Protein AF-A0A2V6IQE5-F1 (afdb_monomer_lite)

Structure (mmCIF, N/CA/C/O backbone):
data_AF-A0A2V6IQE5-F1
#
_entry.id 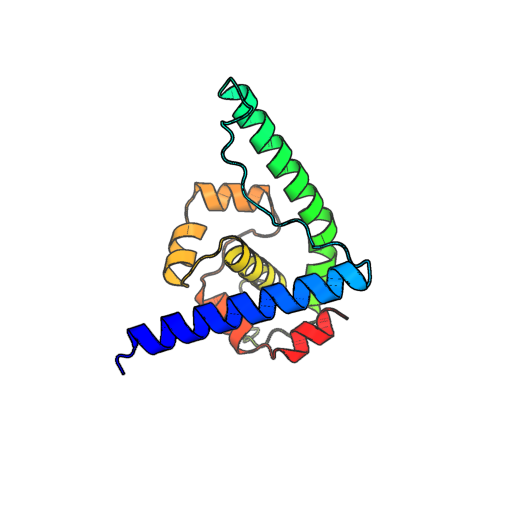  AF-A0A2V6IQE5-F1
#
loop_
_atom_site.group_PDB
_atom_site.id
_atom_site.type_symbol
_atom_site.label_atom_id
_atom_site.label_alt_id
_atom_site.label_comp_id
_atom_site.label_asym_id
_atom_site.label_entity_id
_atom_site.label_seq_id
_atom_site.pdbx_PDB_ins_code
_atom_site.Cartn_x
_atom_site.Cartn_y
_atom_site.Cartn_z
_atom_site.occupancy
_atom_site.B_iso_or_equiv
_atom_site.auth_seq_id
_atom_site.auth_comp_id
_atom_site.auth_asym_id
_atom_site.auth_atom_id
_atom_site.pdbx_PDB_model_num
ATOM 1 N N . MET A 1 1 ? 0.434 -47.629 -3.839 1.00 57.62 1 MET A N 1
ATOM 2 C CA . MET A 1 1 ? 0.810 -46.542 -4.778 1.00 57.62 1 MET A CA 1
ATOM 3 C C . MET A 1 1 ? 1.504 -45.407 -4.029 1.00 57.62 1 MET A C 1
ATOM 5 O O . MET A 1 1 ? 0.995 -44.959 -3.006 1.00 57.62 1 MET A O 1
ATOM 9 N N . SER A 1 2 ? 2.665 -44.958 -4.518 1.00 62.38 2 SER A N 1
ATOM 10 C CA . SER A 1 2 ? 3.463 -43.871 -3.921 1.00 62.38 2 SER A CA 1
ATOM 11 C C . SER A 1 2 ? 2.722 -42.522 -3.946 1.00 62.38 2 SER A C 1
ATOM 13 O O . SER A 1 2 ? 1.951 -42.238 -4.863 1.00 62.38 2 SER A O 1
ATOM 15 N N . CYS A 1 3 ? 2.970 -41.654 -2.957 1.00 63.53 3 CYS A N 1
ATOM 16 C CA . CYS A 1 3 ? 2.411 -40.297 -2.890 1.00 63.53 3 CYS A CA 1
ATOM 17 C C . CYS A 1 3 ? 2.745 -39.422 -4.115 1.00 63.53 3 CYS A C 1
ATOM 19 O O . CYS A 1 3 ? 1.998 -38.486 -4.396 1.00 63.53 3 CYS A O 1
ATOM 21 N N . ARG A 1 4 ? 3.815 -39.729 -4.867 1.00 64.06 4 ARG A N 1
ATOM 22 C CA . ARG A 1 4 ? 4.116 -39.067 -6.152 1.00 64.06 4 ARG A CA 1
ATOM 23 C C . ARG A 1 4 ? 3.135 -39.461 -7.262 1.00 64.06 4 ARG A C 1
ATOM 25 O O . ARG A 1 4 ? 2.592 -38.568 -7.903 1.00 64.06 4 ARG A O 1
ATOM 32 N N . GLY A 1 5 ? 2.818 -40.751 -7.405 1.00 75.19 5 GLY A N 1
ATOM 33 C CA . GLY A 1 5 ? 1.896 -41.240 -8.444 1.00 75.19 5 GLY A CA 1
ATOM 34 C C . GLY A 1 5 ? 0.494 -40.633 -8.324 1.00 75.19 5 GLY A C 1
ATOM 35 O O . GLY A 1 5 ? -0.039 -40.097 -9.288 1.00 75.19 5 GLY A O 1
ATOM 36 N N . ARG A 1 6 ? -0.039 -40.550 -7.096 1.00 77.38 6 ARG A N 1
ATOM 37 C CA . ARG A 1 6 ? -1.346 -39.914 -6.829 1.00 77.38 6 ARG A CA 1
ATOM 38 C C . ARG A 1 6 ? -1.390 -38.417 -7.174 1.00 77.38 6 ARG A C 1
ATOM 40 O O . ARG A 1 6 ? -2.454 -37.886 -7.487 1.00 77.38 6 ARG A O 1
ATOM 47 N N . ARG A 1 7 ? -0.258 -37.704 -7.092 1.00 73.44 7 ARG A N 1
ATOM 48 C CA . ARG A 1 7 ? -0.169 -36.282 -7.483 1.00 73.44 7 ARG A CA 1
ATOM 49 C C . ARG A 1 7 ? -0.149 -36.121 -9.001 1.00 73.44 7 ARG A C 1
ATOM 51 O O . ARG A 1 7 ? -0.762 -35.187 -9.517 1.00 73.44 7 ARG A O 1
ATOM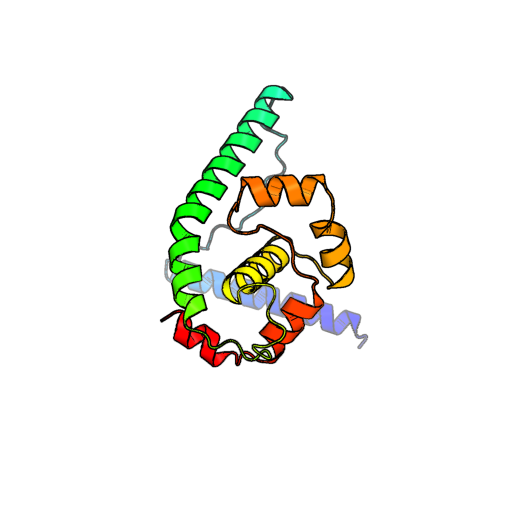 58 N N . GLU A 1 8 ? 0.538 -37.015 -9.704 1.00 82.94 8 GLU A N 1
ATOM 59 C CA . GLU A 1 8 ? 0.602 -37.018 -11.167 1.00 82.94 8 GLU A CA 1
ATOM 60 C C . GLU A 1 8 ? -0.753 -37.358 -11.791 1.00 82.94 8 GLU A C 1
ATOM 62 O O . GLU A 1 8 ? -1.196 -36.646 -12.691 1.00 82.94 8 GLU A O 1
ATOM 67 N N . GLU A 1 9 ? -1.463 -38.346 -11.246 1.00 84.62 9 GLU A N 1
ATOM 68 C CA . GLU A 1 9 ? -2.824 -38.708 -11.660 1.00 84.62 9 GLU A CA 1
ATOM 69 C C . GLU A 1 9 ? -3.797 -37.539 -11.486 1.00 84.62 9 GLU A C 1
ATOM 71 O O . GLU A 1 9 ? -4.409 -37.098 -12.459 1.00 84.62 9 GLU A O 1
ATOM 76 N N . ARG A 1 10 ? -3.842 -36.922 -10.295 1.00 85.94 10 ARG A N 1
ATOM 77 C CA . ARG A 1 10 ? -4.671 -35.726 -10.048 1.00 85.94 10 ARG A CA 1
ATOM 78 C C . ARG A 1 10 ? -4.334 -34.567 -10.989 1.00 85.94 10 ARG A C 1
ATOM 80 O O . ARG A 1 10 ? -5.212 -33.789 -11.363 1.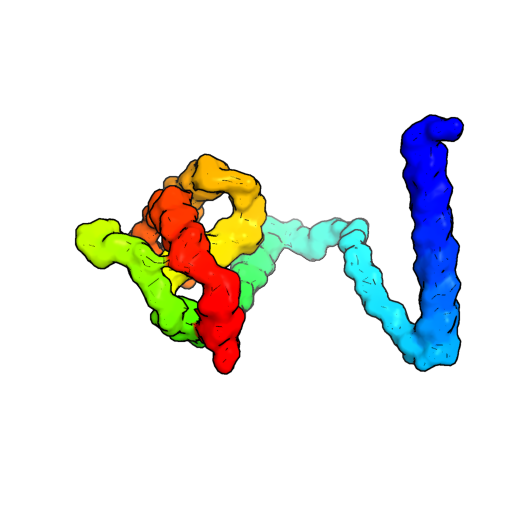00 85.94 10 ARG A O 1
ATOM 87 N N . ARG A 1 11 ? -3.064 -34.413 -11.382 1.00 85.94 11 ARG A N 1
ATOM 88 C CA . ARG A 1 11 ? -2.639 -33.396 -12.359 1.00 85.94 11 ARG A CA 1
ATOM 89 C C . ARG A 1 11 ? -3.156 -33.721 -13.761 1.00 85.94 11 ARG A C 1
ATOM 91 O O . ARG A 1 11 ? -3.580 -32.806 -14.468 1.00 85.94 11 ARG A O 1
ATOM 98 N N . GLN A 1 12 ? -3.119 -34.989 -14.166 1.00 90.81 12 GLN A N 1
ATOM 99 C CA . GLN A 1 12 ? -3.663 -35.430 -15.450 1.00 90.81 12 GLN A CA 1
ATOM 100 C C . GLN A 1 12 ? -5.186 -35.276 -15.499 1.00 90.81 12 GLN A C 1
ATOM 102 O O . GLN A 1 12 ? -5.697 -34.729 -16.475 1.00 90.81 12 GLN A O 1
ATOM 107 N N . GLU A 1 13 ? -5.898 -35.663 -14.441 1.00 91.44 13 GLU A N 1
ATOM 108 C CA . GLU A 1 13 ? -7.349 -35.477 -14.316 1.00 91.44 13 GLU A CA 1
ATOM 109 C C . GLU A 1 13 ? -7.739 -34.002 -14.421 1.00 91.44 13 GLU A C 1
ATOM 111 O O . GLU A 1 13 ? -8.572 -33.643 -15.252 1.00 91.44 13 GLU A O 1
ATOM 116 N N . ARG A 1 14 ? -7.066 -33.117 -13.669 1.00 88.31 14 ARG A N 1
ATOM 117 C CA . ARG A 1 14 ? -7.283 -31.662 -13.757 1.00 88.31 14 ARG A CA 1
ATOM 118 C C . ARG A 1 14 ? -7.051 -31.121 -15.165 1.00 88.31 14 ARG A C 1
ATOM 120 O O . ARG A 1 14 ? -7.827 -30.295 -15.636 1.00 88.31 14 ARG A O 1
ATOM 127 N N . ARG A 1 15 ? -6.005 -31.586 -15.858 1.00 88.56 15 ARG A N 1
ATOM 128 C CA . ARG A 1 15 ? -5.728 -31.193 -17.250 1.00 88.56 15 ARG A CA 1
ATOM 129 C C . ARG A 1 15 ? -6.829 -31.649 -18.207 1.00 88.56 15 ARG A C 1
ATOM 131 O O . ARG A 1 15 ? -7.216 -30.872 -19.075 1.00 88.56 15 ARG A O 1
ATOM 138 N N . ARG A 1 16 ? -7.332 -32.878 -18.054 1.00 92.69 16 ARG A N 1
ATOM 139 C CA . ARG A 1 16 ? -8.437 -33.411 -18.868 1.00 92.69 16 ARG A CA 1
ATOM 140 C C . ARG A 1 16 ? -9.723 -32.620 -18.626 1.00 92.69 16 ARG A C 1
ATOM 142 O O . ARG A 1 16 ? -10.312 -32.140 -19.587 1.00 92.69 16 ARG A O 1
ATOM 149 N N . ALA A 1 17 ? -10.084 -32.392 -17.363 1.00 91.00 17 ALA A N 1
ATOM 150 C CA . ALA A 1 17 ? -11.254 -31.600 -16.986 1.00 91.00 17 ALA A CA 1
ATOM 151 C C . ALA A 1 17 ? -11.183 -30.161 -17.527 1.00 91.00 17 ALA A C 1
ATOM 153 O O . ALA A 1 17 ? -12.144 -29.675 -18.116 1.00 91.00 17 ALA A O 1
ATOM 154 N N . ALA A 1 18 ? -10.023 -29.503 -17.415 1.00 87.31 18 ALA A N 1
ATOM 155 C CA . ALA A 1 18 ? -9.820 -28.163 -17.964 1.00 87.31 18 ALA A CA 1
ATOM 156 C C . ALA A 1 18 ? -9.941 -28.125 -19.498 1.00 87.31 18 ALA A C 1
ATOM 158 O O . ALA A 1 18 ? -10.457 -27.158 -20.052 1.00 87.31 18 ALA A O 1
ATOM 159 N N . LYS A 1 19 ? -9.483 -29.173 -20.199 1.00 89.25 19 LYS A N 1
ATOM 160 C CA . LYS A 1 19 ? -9.600 -29.273 -21.661 1.00 89.25 19 LYS A CA 1
ATOM 161 C C . LYS A 1 19 ? -11.057 -29.436 -22.101 1.00 89.25 19 LYS A C 1
ATOM 163 O O . LYS A 1 19 ? -11.463 -28.788 -23.059 1.00 89.25 19 LYS A O 1
ATOM 168 N N . GLU A 1 20 ? -11.832 -30.261 -21.400 1.00 93.94 20 GLU A N 1
ATOM 169 C CA . GLU A 1 20 ? -13.263 -30.436 -21.681 1.00 93.94 20 GLU A CA 1
ATOM 170 C C . GLU A 1 20 ? -14.072 -29.171 -21.371 1.00 93.94 20 GLU A C 1
ATOM 172 O O . GLU A 1 20 ? -14.916 -28.778 -22.173 1.00 93.94 20 GLU A O 1
ATOM 177 N N . LEU A 1 21 ? -13.760 -28.469 -20.277 1.00 88.19 21 LEU A N 1
ATOM 178 C CA . LEU A 1 21 ? -14.383 -27.182 -19.959 1.00 88.19 21 LEU A CA 1
ATOM 179 C C . LEU A 1 21 ? -14.149 -26.148 -21.070 1.00 88.19 21 LEU A C 1
ATOM 181 O O . LEU A 1 21 ? -15.095 -25.501 -21.507 1.00 88.19 21 LEU A O 1
ATOM 185 N N . ARG A 1 22 ? -12.916 -26.043 -21.584 1.00 83.50 22 ARG A N 1
ATOM 186 C CA . ARG A 1 22 ? -12.590 -25.118 -22.683 1.00 83.50 22 ARG A CA 1
ATOM 187 C C . ARG A 1 22 ? -13.336 -25.437 -23.975 1.00 83.50 22 ARG A C 1
ATOM 189 O O . ARG A 1 22 ? -13.744 -24.517 -24.669 1.00 83.50 22 ARG A O 1
ATOM 196 N N . LYS A 1 23 ? -13.527 -26.721 -24.305 1.00 88.88 23 LYS A N 1
ATOM 197 C CA . LYS A 1 23 ? -14.324 -27.118 -25.479 1.00 88.88 23 LYS A CA 1
ATOM 198 C C . LYS A 1 23 ? -15.779 -26.672 -25.347 1.00 88.88 23 LYS A C 1
ATOM 200 O O . LYS A 1 23 ? -16.339 -26.182 -26.319 1.00 88.88 23 LYS A O 1
ATOM 205 N N . ARG A 1 24 ? -16.369 -26.829 -24.156 1.00 90.00 24 ARG A N 1
ATOM 206 C CA . ARG A 1 24 ? -17.739 -26.372 -23.873 1.00 90.00 24 ARG A CA 1
ATOM 207 C C . ARG A 1 24 ? -17.848 -24.853 -23.980 1.00 90.00 24 ARG A C 1
ATOM 209 O O . ARG A 1 24 ? -18.684 -24.371 -24.725 1.00 90.00 24 ARG A O 1
ATOM 216 N N . GLN A 1 25 ? -16.930 -24.125 -23.345 1.00 87.31 25 GLN A N 1
ATOM 217 C CA . GLN A 1 25 ? -16.872 -22.661 -23.418 1.00 87.31 25 GLN A CA 1
ATOM 218 C C . GLN A 1 25 ? -16.737 -22.156 -24.863 1.00 87.31 25 GLN A C 1
ATOM 220 O O . GLN A 1 25 ? -17.448 -21.240 -25.255 1.00 87.31 25 GLN A O 1
ATOM 225 N N . ALA A 1 26 ? -15.895 -22.799 -25.679 1.00 85.62 26 ALA A N 1
ATOM 226 C CA . ALA A 1 26 ? -15.757 -22.458 -27.093 1.00 85.62 26 ALA A CA 1
ATOM 227 C C . ALA A 1 26 ? -17.035 -22.743 -27.903 1.00 85.62 26 ALA A C 1
ATOM 229 O O . ALA A 1 26 ? -17.392 -21.949 -28.767 1.00 85.62 26 ALA A O 1
ATOM 230 N N . ALA A 1 27 ? -17.739 -23.848 -27.621 1.00 89.75 27 ALA A N 1
ATOM 231 C CA . ALA A 1 27 ? -19.025 -24.159 -28.253 1.00 89.75 27 ALA A CA 1
ATOM 232 C C . ALA A 1 27 ? -20.133 -23.163 -27.858 1.00 89.75 27 ALA A C 1
ATOM 234 O O . ALA A 1 27 ? -21.026 -22.894 -28.654 1.00 89.75 27 ALA A O 1
ATOM 235 N N . GLU A 1 28 ? -20.049 -22.596 -26.655 1.00 91.56 28 GLU A N 1
ATOM 236 C CA . GLU A 1 28 ? -20.940 -21.547 -26.142 1.00 91.56 28 GLU A CA 1
ATOM 237 C C . GLU A 1 28 ? -20.534 -20.131 -26.601 1.00 91.56 28 GLU A C 1
ATOM 239 O O . GLU A 1 28 ? -21.176 -19.155 -26.225 1.00 91.56 28 GLU A O 1
ATOM 244 N N . GLY A 1 29 ? -19.476 -19.997 -27.413 1.00 87.69 29 GLY A N 1
ATOM 245 C CA . GLY A 1 29 ? -18.994 -18.707 -27.917 1.00 87.69 29 GLY A CA 1
ATOM 246 C C . GLY A 1 29 ? -18.279 -17.841 -26.873 1.00 87.69 29 GLY A C 1
ATOM 247 O O . GLY A 1 29 ? -18.056 -16.658 -27.112 1.00 87.69 29 GLY A O 1
ATOM 248 N N . LEU A 1 30 ? -17.912 -18.406 -25.719 1.00 83.38 30 LEU A N 1
ATOM 249 C CA . LEU A 1 30 ? -17.163 -17.704 -24.680 1.00 83.38 30 LEU A CA 1
ATOM 250 C C . LEU A 1 30 ? -15.678 -17.655 -25.057 1.00 83.38 30 LEU A C 1
ATOM 252 O O . LEU A 1 30 ? -15.003 -18.687 -25.141 1.00 83.38 30 LEU A O 1
ATOM 256 N N . GLU A 1 31 ? -15.153 -16.447 -25.257 1.00 77.00 31 GLU A N 1
ATOM 257 C CA . GLU A 1 31 ? -13.724 -16.248 -25.482 1.00 77.00 31 GLU A CA 1
ATOM 258 C C . GLU A 1 31 ? -12.919 -16.645 -24.240 1.00 77.00 31 GLU A C 1
ATOM 260 O O . GLU A 1 31 ? -13.280 -16.356 -23.096 1.00 77.00 31 GLU A O 1
ATOM 265 N N . SER A 1 32 ? -11.796 -17.331 -24.462 1.00 67.19 32 SER A N 1
ATOM 266 C CA . SER A 1 32 ? -10.881 -17.635 -23.366 1.00 67.19 32 SER A CA 1
ATOM 267 C C . SER A 1 32 ? -10.235 -16.339 -22.875 1.00 67.19 32 SER A C 1
ATOM 269 O O . SER A 1 32 ? -9.725 -15.584 -23.704 1.00 67.19 32 SER A O 1
ATOM 271 N N . PRO A 1 33 ? -10.174 -16.094 -21.554 1.00 67.56 33 PRO A N 1
ATOM 272 C CA . PRO A 1 33 ? -9.444 -14.948 -21.044 1.00 67.56 33 PRO A CA 1
ATOM 273 C C . PRO A 1 33 ? -7.985 -15.031 -21.518 1.00 67.56 33 PRO A C 1
ATOM 275 O O . PRO A 1 33 ? -7.399 -16.127 -21.498 1.00 67.56 33 PRO A O 1
ATOM 278 N N . PRO A 1 34 ? -7.390 -13.909 -21.963 1.00 67.56 34 PRO A N 1
ATOM 279 C CA . PRO A 1 34 ? -6.021 -13.897 -22.447 1.00 67.56 34 PRO A CA 1
ATOM 280 C C . PRO A 1 34 ? -5.116 -14.473 -21.363 1.00 67.56 34 PRO A C 1
ATOM 282 O O . PRO A 1 34 ? -5.130 -14.048 -20.206 1.00 67.56 34 PRO A O 1
ATOM 285 N N . THR A 1 35 ? -4.345 -15.497 -21.722 1.00 64.94 35 THR A N 1
ATOM 286 C CA . THR A 1 35 ? -3.362 -16.044 -20.791 1.00 64.94 35 THR A CA 1
ATOM 287 C C . THR A 1 35 ? -2.235 -15.025 -20.716 1.00 64.94 35 THR A C 1
ATOM 289 O O . THR A 1 35 ? -1.523 -14.851 -21.704 1.00 64.94 35 THR A O 1
ATOM 292 N N . GLY A 1 36 ? -2.104 -14.335 -19.578 1.00 62.28 36 GLY A N 1
ATOM 293 C CA . GLY A 1 36 ? -1.033 -13.374 -19.304 1.00 62.28 36 GLY A CA 1
ATOM 294 C C . GLY A 1 36 ? 0.320 -14.076 -19.279 1.00 62.28 36 GLY A C 1
ATOM 295 O O . GLY A 1 36 ? 0.868 -14.375 -18.222 1.00 62.28 36 GLY A O 1
ATOM 296 N N . THR A 1 37 ? 0.821 -14.428 -20.454 1.00 65.06 37 THR A N 1
ATOM 297 C CA . THR A 1 37 ? 2.140 -15.017 -20.618 1.00 65.06 37 THR A CA 1
ATOM 298 C C . THR A 1 37 ? 3.101 -13.848 -20.669 1.00 65.06 37 THR A C 1
ATOM 300 O O . THR A 1 37 ? 2.992 -13.004 -21.556 1.00 65.06 37 THR A O 1
ATOM 303 N N . ILE A 1 38 ? 4.013 -13.775 -19.702 1.00 71.94 38 ILE A N 1
ATOM 304 C CA . ILE A 1 38 ? 5.106 -12.805 -19.752 1.00 71.94 38 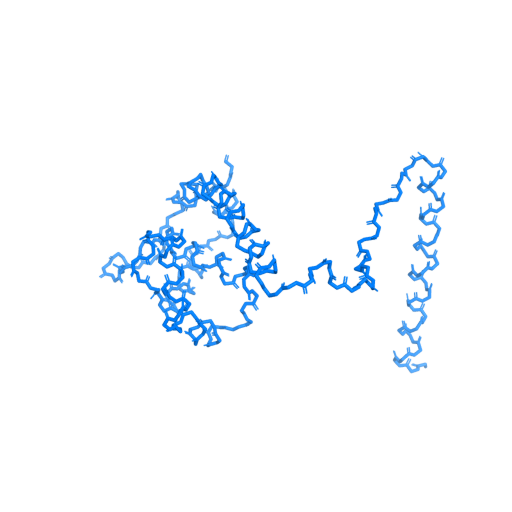ILE A CA 1
ATOM 305 C C . ILE A 1 38 ? 5.893 -13.122 -21.024 1.00 71.94 38 ILE A C 1
ATOM 307 O O . ILE A 1 38 ? 6.413 -14.230 -21.176 1.00 71.94 38 ILE A O 1
ATOM 311 N N . GLY A 1 39 ? 5.905 -12.186 -21.971 1.00 75.44 39 GLY A N 1
ATOM 312 C CA . GLY A 1 39 ? 6.654 -12.350 -23.208 1.00 75.44 39 GLY A CA 1
ATOM 313 C C . GLY A 1 39 ? 8.143 -12.482 -22.898 1.00 75.44 39 GLY A C 1
ATOM 314 O O . GLY A 1 39 ? 8.674 -11.732 -22.085 1.00 75.44 39 GLY A O 1
ATOM 315 N N . ASN A 1 40 ? 8.831 -13.413 -23.559 1.00 84.06 40 ASN A N 1
ATOM 316 C CA . ASN A 1 40 ? 10.289 -13.550 -23.468 1.00 84.06 40 ASN A CA 1
ATOM 317 C C . ASN A 1 40 ? 11.004 -12.516 -24.366 1.00 84.06 40 ASN A C 1
ATOM 319 O O . ASN A 1 40 ? 11.851 -12.869 -25.185 1.00 84.06 40 ASN A O 1
ATOM 323 N N . GLY A 1 41 ? 10.569 -11.257 -24.304 1.00 83.69 41 GLY A N 1
ATOM 324 C CA . GLY A 1 41 ? 11.161 -10.153 -25.055 1.00 83.69 41 GLY A CA 1
ATOM 325 C C . GLY A 1 41 ? 12.334 -9.535 -24.299 1.00 83.69 41 GLY A C 1
ATOM 326 O O . GLY A 1 41 ? 12.366 -9.554 -23.070 1.00 83.69 41 GLY A O 1
ATOM 327 N N . MET A 1 42 ? 13.292 -8.968 -25.033 1.00 87.38 42 MET A N 1
ATOM 328 C CA . MET A 1 42 ? 14.306 -8.092 -24.438 1.00 87.38 42 MET A CA 1
ATOM 329 C C . MET A 1 42 ? 13.687 -6.736 -24.072 1.00 87.38 42 MET A C 1
ATOM 331 O O . MET A 1 42 ? 12.618 -6.384 -24.576 1.00 87.38 42 MET A O 1
ATOM 335 N N . SER A 1 43 ? 14.366 -5.981 -23.203 1.00 86.31 43 SER A N 1
ATOM 336 C CA . SER A 1 43 ? 13.963 -4.612 -22.858 1.00 86.31 43 SER A CA 1
ATOM 337 C C . SER A 1 43 ? 13.764 -3.767 -24.125 1.00 86.31 43 SER A C 1
ATOM 339 O O . SER A 1 43 ? 14.612 -3.827 -25.021 1.00 86.31 43 SER A O 1
ATOM 341 N N . PRO A 1 44 ? 12.682 -2.975 -24.216 1.00 88.62 44 PRO A N 1
ATOM 342 C CA . PRO A 1 44 ? 12.482 -2.058 -25.332 1.00 88.62 44 PRO A CA 1
ATOM 343 C C . PRO A 1 44 ? 13.382 -0.812 -25.249 1.00 88.62 44 PRO A C 1
ATOM 345 O O . PRO A 1 44 ? 13.554 -0.133 -26.260 1.00 88.62 44 PRO A O 1
ATOM 348 N N . TRP A 1 45 ? 13.945 -0.503 -24.073 1.00 92.75 45 TRP A N 1
ATOM 349 C CA . TRP A 1 45 ? 14.765 0.691 -23.836 1.00 92.75 45 TRP A CA 1
ATOM 350 C C . TRP A 1 45 ? 16.213 0.470 -24.260 1.00 92.75 45 TRP A C 1
ATOM 352 O O . TRP A 1 45 ? 16.798 -0.577 -23.969 1.00 92.75 45 TRP A O 1
ATOM 362 N N . LYS A 1 46 ? 16.794 1.462 -24.938 1.00 91.94 46 LYS A N 1
ATOM 363 C CA . LYS A 1 46 ? 18.151 1.378 -25.493 1.00 91.94 46 LYS A CA 1
ATOM 364 C C . LYS A 1 46 ? 19.189 2.047 -24.604 1.00 91.94 46 LYS A C 1
ATOM 366 O O . LYS A 1 46 ? 20.356 1.661 -24.661 1.00 91.94 46 LYS A O 1
ATOM 371 N N . THR A 1 47 ? 18.786 3.029 -23.801 1.00 95.50 47 THR A N 1
ATOM 372 C CA . THR A 1 47 ? 19.684 3.765 -22.902 1.00 95.50 47 THR A CA 1
ATOM 373 C C . THR A 1 47 ? 19.192 3.744 -21.459 1.00 95.50 47 THR A C 1
ATOM 375 O O . THR A 1 47 ? 18.026 3.462 -21.175 1.00 95.50 47 THR 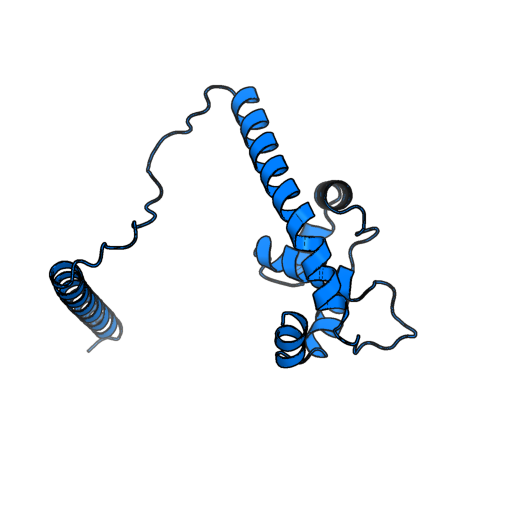A O 1
ATOM 378 N N . VAL A 1 48 ? 20.103 4.050 -20.532 1.00 95.56 48 VAL A N 1
ATOM 379 C CA . VAL A 1 48 ? 19.785 4.141 -19.102 1.00 95.56 48 VAL A CA 1
ATOM 380 C C . VAL A 1 48 ? 18.836 5.312 -18.841 1.00 95.56 48 VAL A C 1
ATOM 382 O O . VAL A 1 48 ? 17.945 5.201 -18.005 1.00 95.56 48 VAL A O 1
ATOM 385 N N . GLU A 1 49 ? 18.988 6.417 -19.569 1.00 94.75 49 GLU A N 1
ATOM 386 C CA . GLU A 1 49 ? 18.134 7.599 -19.458 1.00 94.75 49 GLU A CA 1
ATOM 387 C C . GLU A 1 49 ? 16.701 7.305 -19.918 1.00 94.75 49 GLU A C 1
ATOM 389 O O . GLU A 1 49 ? 15.755 7.676 -19.225 1.00 94.75 49 GLU A O 1
ATOM 394 N N . GLU A 1 50 ? 16.532 6.591 -21.039 1.00 93.69 50 GLU A N 1
ATOM 395 C CA . GLU A 1 50 ? 15.215 6.149 -21.522 1.00 93.69 50 GLU A CA 1
ATOM 396 C C . GLU A 1 50 ? 14.525 5.245 -20.494 1.00 93.69 50 GLU A C 1
ATOM 398 O O . GLU A 1 50 ? 13.342 5.419 -20.198 1.00 93.69 50 GLU A O 1
ATOM 403 N N . GLU A 1 51 ? 15.268 4.302 -19.908 1.00 94.75 51 GLU A N 1
ATOM 404 C CA . GLU A 1 51 ? 14.746 3.425 -18.862 1.00 94.75 51 GLU A CA 1
ATOM 405 C C . GLU A 1 51 ? 14.360 4.207 -17.596 1.00 94.75 51 GLU A C 1
ATOM 407 O O . GLU A 1 51 ? 13.304 3.957 -17.010 1.00 94.75 51 GLU A O 1
ATOM 412 N N . GLN A 1 52 ? 15.195 5.150 -17.153 1.00 93.75 52 GLN A N 1
ATOM 413 C CA . GLN A 1 52 ? 14.911 5.977 -15.978 1.00 93.75 52 GLN A CA 1
ATOM 414 C C . GLN A 1 52 ? 13.664 6.835 -16.183 1.00 93.75 52 GLN A C 1
ATOM 416 O O . GLN A 1 52 ? 12.817 6.880 -15.290 1.00 93.75 52 GLN A O 1
ATOM 421 N N . GLN A 1 53 ? 13.527 7.458 -17.355 1.00 94.06 53 GLN A N 1
ATOM 422 C CA . GLN A 1 53 ? 12.368 8.274 -17.697 1.00 94.06 53 GLN A CA 1
ATOM 423 C C . GLN A 1 53 ? 11.091 7.429 -17.732 1.00 94.06 53 GLN A C 1
ATOM 425 O O . GLN A 1 53 ? 10.116 7.770 -17.068 1.00 94.06 53 GLN A O 1
ATOM 430 N N . ALA A 1 54 ? 11.117 6.272 -18.400 1.00 93.00 54 ALA A N 1
ATOM 431 C CA . ALA A 1 54 ? 9.964 5.376 -18.456 1.00 93.00 54 ALA A CA 1
ATOM 432 C C . ALA A 1 54 ? 9.560 4.847 -17.066 1.00 93.00 54 ALA A C 1
ATOM 434 O O . ALA A 1 54 ? 8.375 4.746 -16.746 1.00 93.00 54 ALA A O 1
ATOM 435 N N . ARG A 1 55 ? 10.536 4.527 -16.204 1.00 92.31 55 ARG A N 1
ATOM 436 C CA . ARG A 1 55 ? 10.272 4.134 -14.809 1.00 92.31 55 ARG A CA 1
ATOM 437 C C . ARG A 1 55 ? 9.662 5.280 -14.006 1.00 92.31 55 ARG A C 1
ATOM 439 O O . ARG A 1 55 ? 8.770 5.031 -13.198 1.00 92.31 55 ARG A O 1
ATOM 446 N N . GLN A 1 56 ? 10.146 6.502 -14.206 1.00 91.06 56 GLN A N 1
ATOM 447 C CA . GLN A 1 56 ? 9.634 7.690 -13.533 1.00 91.06 56 GLN A CA 1
ATOM 448 C C . GLN A 1 56 ? 8.185 7.969 -13.947 1.00 91.06 56 GLN A C 1
ATOM 450 O O . GLN A 1 56 ? 7.331 8.094 -13.074 1.00 91.06 56 GLN A O 1
ATOM 455 N N . GLU A 1 57 ? 7.892 7.964 -15.247 1.00 93.12 57 GLU A N 1
ATOM 456 C CA . GLU A 1 57 ? 6.539 8.143 -15.791 1.00 93.12 57 GLU A CA 1
ATOM 457 C C . GLU A 1 57 ? 5.571 7.083 -15.252 1.00 93.12 57 GLU A C 1
ATOM 459 O O . GLU A 1 57 ? 4.513 7.419 -14.722 1.00 93.12 57 GLU A O 1
ATOM 464 N N . ALA A 1 58 ? 5.967 5.806 -15.270 1.00 91.31 58 ALA A N 1
ATOM 465 C CA . ALA A 1 58 ? 5.144 4.726 -14.728 1.00 91.31 58 ALA A CA 1
ATOM 466 C C . ALA A 1 58 ? 4.846 4.912 -13.228 1.00 91.31 58 ALA A C 1
ATOM 468 O O . ALA A 1 58 ? 3.736 4.649 -12.757 1.00 91.31 58 ALA A O 1
ATOM 469 N N . VAL A 1 59 ? 5.832 5.378 -12.454 1.00 87.25 59 VAL A N 1
ATOM 470 C CA . VAL A 1 59 ? 5.646 5.688 -11.032 1.00 87.25 59 VAL A CA 1
ATOM 471 C C . VAL A 1 59 ? 4.723 6.894 -10.854 1.00 87.25 59 VAL A C 1
ATOM 473 O O . VAL A 1 59 ? 3.852 6.858 -9.987 1.00 87.25 59 VAL A O 1
ATOM 476 N N . GLU A 1 60 ? 4.860 7.940 -11.664 1.00 89.38 60 GLU A N 1
ATOM 477 C CA . GLU A 1 60 ? 4.009 9.134 -11.618 1.00 89.38 60 GLU A CA 1
ATOM 478 C C . GLU A 1 60 ? 2.543 8.818 -11.920 1.00 89.38 60 GLU A C 1
ATOM 480 O O . GLU A 1 60 ? 1.660 9.224 -11.158 1.00 89.38 60 GLU A O 1
ATOM 485 N N . GLU A 1 61 ? 2.274 8.025 -12.956 1.00 90.06 61 GLU A N 1
ATOM 486 C CA . GLU A 1 61 ? 0.927 7.543 -13.274 1.00 90.06 61 GLU A CA 1
ATOM 487 C C . GLU A 1 61 ? 0.334 6.737 -12.113 1.00 90.06 61 GLU A C 1
ATOM 489 O O . GLU A 1 61 ? -0.804 6.963 -11.684 1.00 90.06 61 GLU A O 1
ATOM 494 N N . GLN A 1 62 ? 1.134 5.839 -11.533 1.00 85.50 62 GLN A N 1
ATOM 495 C CA . GLN A 1 62 ? 0.717 5.036 -10.391 1.00 85.50 62 GLN A CA 1
ATOM 496 C C . GLN A 1 62 ? 0.403 5.904 -9.162 1.00 85.50 62 GLN A C 1
ATOM 498 O O . GLN A 1 62 ? -0.578 5.654 -8.453 1.00 85.50 62 GLN A O 1
ATOM 503 N N . ILE A 1 63 ? 1.201 6.945 -8.914 1.00 84.88 63 ILE A N 1
ATOM 504 C CA . ILE A 1 63 ? 0.967 7.921 -7.843 1.00 84.88 63 ILE A CA 1
ATOM 505 C C . ILE A 1 63 ? -0.320 8.693 -8.094 1.00 84.88 63 ILE A C 1
ATOM 507 O O . ILE A 1 63 ? -1.079 8.923 -7.152 1.00 84.88 63 ILE A O 1
ATOM 511 N N . GLN A 1 64 ? -0.590 9.086 -9.336 1.00 87.56 64 GLN A N 1
ATOM 512 C CA . GLN A 1 64 ? -1.807 9.810 -9.676 1.00 87.56 64 GLN A CA 1
ATOM 513 C C . GLN A 1 64 ? -3.055 8.960 -9.406 1.00 87.56 64 GLN A C 1
ATOM 515 O O . GLN A 1 64 ? -4.025 9.454 -8.823 1.00 87.56 64 GLN A O 1
ATOM 520 N N . ALA A 1 65 ? -3.003 7.664 -9.727 1.00 87.50 65 ALA A N 1
ATOM 521 C CA . ALA A 1 65 ? -4.051 6.713 -9.365 1.00 87.50 65 ALA A CA 1
ATOM 522 C C . ALA A 1 65 ? -4.213 6.582 -7.839 1.00 87.50 65 ALA A C 1
ATOM 524 O O . ALA A 1 65 ? -5.330 6.569 -7.318 1.00 87.50 65 ALA A O 1
ATOM 525 N N . TYR A 1 66 ? -3.110 6.544 -7.088 1.00 83.50 66 TYR A N 1
ATOM 526 C CA . TYR A 1 66 ? -3.169 6.529 -5.626 1.00 83.50 66 TYR A CA 1
ATOM 527 C C . TYR A 1 66 ? -3.775 7.812 -5.056 1.00 83.50 66 TYR A C 1
ATOM 529 O O . TYR A 1 66 ? -4.606 7.744 -4.154 1.00 83.50 66 TYR A O 1
ATOM 537 N N . ARG A 1 67 ? -3.423 8.983 -5.589 1.00 82.88 67 ARG A N 1
ATOM 538 C CA . ARG A 1 67 ? -3.952 10.272 -5.122 1.00 82.88 67 ARG A CA 1
ATOM 539 C C . ARG A 1 67 ? -5.448 10.433 -5.373 1.00 82.88 67 ARG A C 1
ATOM 541 O O . ARG A 1 67 ? -6.101 11.110 -4.585 1.00 82.88 67 ARG A O 1
ATOM 548 N N . SER A 1 68 ? -6.002 9.812 -6.413 1.00 87.25 68 SER A N 1
ATOM 549 C CA . SER A 1 68 ? -7.447 9.841 -6.663 1.00 87.25 68 SER A CA 1
ATOM 550 C C . SER A 1 68 ? -8.215 8.838 -5.791 1.00 87.25 68 SER A C 1
ATOM 552 O O . SER A 1 68 ? -9.273 9.170 -5.252 1.00 87.25 68 SER A O 1
ATOM 554 N N . ALA A 1 69 ? -7.679 7.629 -5.595 1.00 86.88 69 ALA A N 1
ATOM 555 C CA . ALA A 1 69 ? -8.373 6.555 -4.885 1.00 86.88 69 ALA A CA 1
ATOM 556 C C . ALA A 1 69 ? -8.205 6.605 -3.354 1.00 86.88 69 ALA A C 1
ATOM 558 O O . ALA A 1 69 ? -9.169 6.389 -2.610 1.00 86.88 69 ALA A O 1
ATOM 559 N N . LEU A 1 70 ? -6.995 6.894 -2.861 1.00 84.38 70 LEU A N 1
ATOM 560 C CA . LEU A 1 70 ? -6.665 6.787 -1.436 1.00 84.38 70 LEU A CA 1
ATOM 561 C C . LEU A 1 70 ? -7.466 7.725 -0.533 1.00 84.38 70 LEU A C 1
ATOM 563 O O . LEU A 1 70 ? -7.909 7.244 0.507 1.00 84.38 70 LEU A O 1
ATOM 567 N N . PRO A 1 71 ? -7.715 9.009 -0.860 1.00 85.69 71 PRO A N 1
ATOM 568 C CA . PRO A 1 71 ? -8.472 9.882 0.040 1.00 85.69 71 PRO A CA 1
ATOM 569 C C . PRO A 1 71 ? -9.875 9.341 0.332 1.00 85.69 71 PRO A C 1
ATOM 571 O O . PRO A 1 71 ? -10.326 9.332 1.479 1.00 85.69 71 PRO A O 1
ATOM 574 N N . THR A 1 72 ? -10.546 8.820 -0.697 1.00 89.25 72 THR A N 1
ATOM 575 C CA . THR A 1 72 ? -11.874 8.211 -0.569 1.00 89.25 72 THR A CA 1
ATOM 576 C C . THR A 1 72 ? -11.816 6.941 0.276 1.00 89.25 72 THR A C 1
ATOM 578 O O . THR A 1 72 ? -12.633 6.770 1.182 1.00 89.25 72 THR A O 1
ATOM 581 N N . LEU A 1 73 ? -10.823 6.082 0.031 1.00 88.44 73 LEU A N 1
ATOM 582 C CA . LEU A 1 73 ? -10.602 4.864 0.810 1.00 88.44 73 LEU A CA 1
ATOM 583 C C . LEU A 1 73 ? -10.305 5.173 2.284 1.00 88.44 73 LEU A C 1
ATOM 585 O O . LEU A 1 73 ? -10.922 4.596 3.173 1.00 88.44 73 LEU A O 1
ATOM 589 N N . LEU A 1 74 ? -9.406 6.115 2.566 1.00 87.31 74 LEU A N 1
ATOM 590 C CA . LEU A 1 74 ? -9.029 6.493 3.929 1.00 87.31 74 LEU A CA 1
ATOM 591 C C . LEU A 1 74 ? -10.185 7.148 4.681 1.00 87.31 74 LEU A C 1
ATOM 593 O O . LEU A 1 74 ? -10.331 6.923 5.881 1.00 87.31 74 LEU A O 1
ATOM 597 N N . LYS A 1 75 ? -11.039 7.908 3.988 1.00 88.81 75 LYS A N 1
ATOM 598 C CA . LYS A 1 75 ? -12.273 8.447 4.568 1.00 88.81 75 LYS A CA 1
ATOM 599 C C . LYS A 1 75 ? -13.239 7.330 4.970 1.00 88.81 75 LYS A C 1
ATOM 601 O O . LYS A 1 75 ? -13.828 7.407 6.043 1.00 88.81 75 LYS A O 1
ATOM 606 N N . ARG A 1 76 ? -13.383 6.297 4.134 1.00 91.19 76 ARG A N 1
ATOM 607 C CA . ARG A 1 76 ? -14.200 5.107 4.424 1.00 91.19 76 ARG A CA 1
ATOM 608 C C . ARG A 1 76 ? -13.646 4.323 5.610 1.00 91.19 76 ARG A C 1
ATOM 610 O O . ARG A 1 76 ? -14.345 4.144 6.598 1.00 91.19 76 ARG A O 1
ATOM 617 N N . LEU A 1 77 ? -12.362 3.978 5.570 1.00 88.75 77 LEU A N 1
ATOM 618 C CA . LEU A 1 77 ? -11.672 3.274 6.654 1.00 88.75 77 LEU A CA 1
ATOM 619 C C . LEU A 1 77 ? -11.631 4.076 7.964 1.00 88.75 77 LEU A C 1
ATOM 621 O O . LEU A 1 77 ? -11.579 3.497 9.043 1.00 88.75 77 LEU A O 1
ATOM 625 N N . GLY A 1 78 ? -11.690 5.407 7.892 1.00 89.62 78 GLY A N 1
ATOM 626 C CA . GLY A 1 78 ? -11.784 6.279 9.062 1.00 89.62 78 GLY A CA 1
ATOM 627 C C . GLY A 1 78 ? -13.095 6.163 9.843 1.00 89.62 78 GLY A C 1
ATOM 628 O O . GLY A 1 78 ? -13.152 6.663 10.963 1.00 89.62 78 GLY A O 1
ATOM 629 N N . LYS A 1 79 ? -14.127 5.510 9.288 1.00 90.94 79 LYS A N 1
ATOM 630 C CA . LYS A 1 79 ? -15.368 5.182 10.010 1.00 90.94 79 LYS A CA 1
ATOM 631 C C . LYS A 1 79 ? -15.150 4.091 11.067 1.00 90.94 79 LYS A C 1
ATOM 633 O O . LYS A 1 79 ? -15.905 4.037 12.033 1.00 90.94 79 LYS A O 1
ATOM 638 N N . ILE A 1 80 ? -14.135 3.240 10.887 1.00 91.88 80 ILE A N 1
ATOM 639 C CA . ILE A 1 80 ? -13.835 2.131 11.797 1.00 91.88 80 ILE A CA 1
ATOM 640 C C . ILE A 1 80 ? -13.364 2.704 13.132 1.00 91.88 80 ILE A C 1
ATOM 642 O O . ILE A 1 80 ? -12.444 3.532 13.190 1.00 91.88 80 ILE A O 1
ATOM 646 N N . ARG A 1 81 ? -13.996 2.261 14.221 1.00 90.31 81 ARG A N 1
ATOM 647 C CA . ARG A 1 81 ? -13.622 2.678 15.570 1.00 90.31 81 ARG A CA 1
ATOM 648 C C . ARG A 1 81 ? -12.218 2.169 15.884 1.00 90.31 81 ARG A C 1
ATOM 650 O O . ARG A 1 81 ? -11.893 1.021 15.625 1.00 90.31 81 ARG A O 1
ATOM 657 N N . ASP A 1 82 ? -11.382 3.014 16.481 1.00 92.12 82 ASP A N 1
ATOM 658 C CA . ASP A 1 82 ? -10.057 2.585 16.931 1.00 92.12 82 ASP A CA 1
ATOM 659 C C . ASP A 1 82 ? -10.178 1.767 18.237 1.00 92.12 82 ASP A C 1
ATOM 661 O O . ASP A 1 82 ? -10.573 2.338 19.260 1.00 92.12 82 ASP A O 1
ATOM 665 N N . PRO A 1 83 ? -9.852 0.458 18.244 1.00 91.62 83 PRO A N 1
ATOM 666 C CA . PRO A 1 83 ? -9.956 -0.398 19.429 1.00 91.62 83 PRO A CA 1
ATOM 667 C C . PRO A 1 83 ? -8.834 -0.153 20.451 1.00 91.62 83 PRO A C 1
ATOM 669 O O . PRO A 1 83 ? -8.848 -0.709 21.551 1.00 91.62 83 PRO A O 1
ATOM 672 N N . ARG A 1 84 ? -7.814 0.643 20.108 1.00 92.06 84 ARG A N 1
ATOM 673 C CA . ARG A 1 84 ? -6.644 0.865 20.965 1.00 92.06 84 ARG A CA 1
ATOM 674 C C . ARG A 1 84 ? -6.963 1.839 22.100 1.00 92.06 84 ARG A C 1
ATOM 676 O O . ARG A 1 84 ? -7.856 2.674 22.012 1.00 92.06 84 ARG A O 1
ATOM 683 N N . ASN A 1 85 ? -6.163 1.784 23.167 1.00 90.38 85 ASN A N 1
ATOM 684 C CA . ASN A 1 85 ? -6.301 2.703 24.296 1.00 90.38 85 ASN A CA 1
ATOM 685 C C . ASN A 1 85 ? -6.041 4.163 23.858 1.00 90.38 85 ASN A C 1
ATOM 687 O O . ASN A 1 85 ? -4.910 4.466 23.469 1.00 90.38 85 ASN A O 1
ATOM 691 N N . PRO A 1 86 ? -7.012 5.087 24.013 1.00 90.12 86 PRO A N 1
ATOM 692 C CA . PRO A 1 86 ? -6.867 6.486 23.607 1.00 90.12 86 PRO A CA 1
ATOM 693 C C . PRO A 1 86 ? -5.650 7.200 24.209 1.00 90.12 86 PRO A C 1
ATOM 695 O O . PRO A 1 86 ? -5.062 8.065 23.566 1.00 90.12 86 PRO A O 1
ATOM 698 N N . LYS A 1 87 ? -5.223 6.814 25.420 1.00 90.38 87 LYS A N 1
ATOM 699 C CA . LYS A 1 87 ? -4.097 7.446 26.131 1.00 90.38 87 LYS A CA 1
ATOM 700 C C . LYS A 1 87 ? -2.728 7.143 25.513 1.00 90.38 87 LYS A C 1
ATOM 702 O O . LYS A 1 87 ? -1.755 7.813 25.843 1.00 90.38 87 LYS A O 1
ATOM 707 N N . THR A 1 88 ? -2.624 6.127 24.654 1.00 86.62 88 THR A N 1
ATOM 708 C CA . THR A 1 88 ? -1.347 5.669 24.076 1.00 86.62 88 THR A CA 1
ATOM 709 C C . THR A 1 88 ? -1.270 5.853 22.558 1.00 86.62 88 THR A C 1
ATOM 711 O O . THR A 1 88 ? -0.288 5.441 21.932 1.00 86.62 88 THR A O 1
ATOM 714 N N . ILE A 1 89 ? -2.274 6.495 21.948 1.00 89.31 89 ILE A N 1
ATOM 715 C CA . ILE A 1 89 ? -2.339 6.718 20.501 1.00 89.31 89 ILE A CA 1
ATOM 716 C C . ILE A 1 89 ? -1.313 7.778 20.085 1.00 89.31 89 ILE A C 1
ATOM 718 O O . ILE A 1 89 ? -1.453 8.959 20.381 1.00 89.31 89 ILE A O 1
ATOM 722 N N . ARG A 1 90 ? -0.289 7.347 19.339 1.00 87.31 90 ARG A N 1
ATOM 723 C CA . ARG A 1 90 ? 0.698 8.234 18.689 1.00 87.31 90 ARG A CA 1
ATOM 724 C C . ARG A 1 90 ? 0.411 8.486 17.207 1.00 87.31 90 ARG A C 1
ATOM 726 O O . ARG A 1 90 ? 0.808 9.512 16.669 1.00 87.31 90 ARG A O 1
ATOM 733 N N . HIS A 1 91 ? -0.266 7.544 16.552 1.00 88.81 91 HIS A N 1
ATOM 734 C CA . HIS A 1 91 ? -0.580 7.585 15.122 1.00 88.81 91 HIS A CA 1
ATOM 735 C C . HIS A 1 91 ? -2.075 7.345 14.914 1.00 88.81 91 HIS A C 1
ATOM 737 O O . HIS A 1 91 ? -2.641 6.441 15.541 1.00 88.81 91 HIS A O 1
ATOM 743 N N . LYS A 1 92 ? -2.689 8.118 14.008 1.00 88.69 92 LYS A N 1
ATOM 744 C CA . LYS A 1 92 ? -4.091 7.937 13.596 1.00 88.69 92 LYS A CA 1
ATOM 745 C C . LYS A 1 92 ? -4.305 6.524 13.035 1.00 88.69 92 LYS A C 1
ATOM 747 O O . LYS A 1 92 ? -3.418 5.996 12.365 1.00 88.69 92 LYS A O 1
ATOM 752 N N . SER A 1 93 ? -5.468 5.925 13.284 1.00 90.06 93 SER A N 1
ATOM 753 C CA . SER A 1 93 ? -5.823 4.593 12.765 1.00 90.06 93 SER A CA 1
ATOM 754 C C . SER A 1 93 ? -5.754 4.530 11.237 1.00 90.06 93 SER A C 1
ATOM 756 O O . SER A 1 93 ? -5.150 3.612 10.696 1.00 90.06 93 SER A O 1
ATOM 758 N N . THR A 1 94 ? -6.254 5.550 10.535 1.00 89.62 94 THR A N 1
ATOM 759 C CA . THR A 1 94 ? -6.204 5.639 9.063 1.00 89.62 94 THR A CA 1
ATOM 760 C C . THR A 1 94 ? -4.781 5.588 8.507 1.00 89.62 94 THR A C 1
ATOM 762 O O . THR A 1 94 ? -4.526 4.908 7.519 1.00 89.62 94 THR A O 1
ATOM 765 N N . VAL A 1 95 ? -3.831 6.242 9.182 1.00 87.44 95 VAL A N 1
ATOM 766 C CA . VAL A 1 95 ? -2.402 6.218 8.831 1.00 87.44 95 VAL A CA 1
ATOM 767 C C . VAL A 1 95 ? -1.812 4.815 8.996 1.00 87.44 95 VAL A C 1
ATOM 769 O O . VAL A 1 95 ? -0.998 4.379 8.185 1.00 87.44 95 VAL A O 1
ATOM 772 N N . LEU A 1 96 ? -2.239 4.082 10.024 1.00 89.94 96 LEU A N 1
ATOM 773 C CA . LEU A 1 96 ? -1.817 2.699 10.227 1.00 89.94 96 LEU A CA 1
ATOM 774 C C . LEU A 1 96 ? -2.444 1.748 9.211 1.00 89.94 96 LEU A C 1
ATOM 776 O O . LEU A 1 96 ? -1.759 0.853 8.733 1.00 89.94 96 LEU A O 1
ATOM 780 N N . LEU A 1 97 ? -3.707 1.947 8.841 1.00 90.12 97 LEU A N 1
ATOM 781 C CA . LEU A 1 97 ? -4.352 1.146 7.801 1.00 90.12 97 LEU A CA 1
ATOM 782 C C . LEU A 1 97 ? -3.694 1.377 6.436 1.00 90.12 97 LEU A C 1
ATOM 784 O O . LEU A 1 97 ? -3.381 0.405 5.754 1.00 90.12 97 LEU A O 1
ATOM 788 N N . LEU A 1 98 ? -3.376 2.631 6.087 1.00 86.75 98 LEU A N 1
ATOM 789 C CA . LEU A 1 98 ? -2.561 2.943 4.907 1.00 86.75 98 LEU A CA 1
ATOM 790 C C . LEU A 1 98 ? -1.229 2.196 4.952 1.00 86.75 98 LEU A C 1
ATOM 792 O O . LEU A 1 98 ? -0.824 1.575 3.972 1.00 86.75 98 LEU A O 1
ATOM 796 N N . TYR A 1 99 ? -0.566 2.220 6.108 1.00 86.06 99 TYR A N 1
ATOM 797 C CA . TYR A 1 99 ? 0.675 1.489 6.297 1.00 86.06 99 TYR A CA 1
ATOM 798 C C . TYR A 1 99 ? 0.491 -0.019 6.077 1.00 86.06 99 TYR A C 1
ATOM 800 O O . TYR A 1 99 ? 1.269 -0.613 5.342 1.00 86.06 99 TYR A O 1
ATOM 808 N N . GLY A 1 100 ? -0.564 -0.627 6.624 1.00 88.44 100 GLY A N 1
ATOM 809 C CA . GLY A 1 100 ? -0.893 -2.037 6.400 1.00 88.44 100 GLY A CA 1
ATOM 810 C C . GLY A 1 100 ? -1.118 -2.389 4.928 1.00 88.44 100 GLY A C 1
ATOM 811 O O . GLY A 1 100 ? -0.592 -3.398 4.461 1.00 88.44 100 GLY A O 1
ATOM 812 N N . ILE A 1 101 ? -1.815 -1.531 4.177 1.00 87.69 101 ILE A N 1
ATOM 813 C CA . ILE A 1 101 ? -2.006 -1.694 2.727 1.00 87.69 101 ILE A CA 1
ATOM 814 C C . ILE A 1 101 ? -0.657 -1.675 2.004 1.00 87.69 101 ILE A C 1
ATOM 816 O O . ILE A 1 101 ? -0.398 -2.535 1.166 1.00 87.69 101 ILE A O 1
ATOM 820 N N . LEU A 1 102 ? 0.231 -0.740 2.350 1.00 83.06 102 LEU A N 1
ATOM 821 C CA . LEU A 1 102 ? 1.557 -0.661 1.734 1.00 83.06 102 LEU A CA 1
ATOM 822 C C . LEU A 1 102 ? 2.376 -1.932 1.987 1.00 83.06 102 LEU A C 1
ATOM 824 O O . LEU A 1 102 ? 2.994 -2.447 1.062 1.00 83.06 102 LEU A O 1
ATOM 828 N N . LEU A 1 103 ? 2.349 -2.487 3.201 1.00 86.12 103 LEU A N 1
ATOM 829 C CA . LEU A 1 103 ? 3.045 -3.746 3.506 1.00 86.12 103 LEU A CA 1
ATOM 830 C C . LEU A 1 103 ? 2.542 -4.916 2.663 1.00 86.12 103 LEU A C 1
ATOM 832 O O . LEU A 1 103 ? 3.343 -5.744 2.229 1.00 86.12 103 LEU A O 1
ATOM 836 N N . PHE A 1 104 ? 1.228 -4.967 2.438 1.00 87.31 104 PHE A N 1
ATOM 837 C CA . PHE A 1 104 ? 0.602 -5.958 1.575 1.00 87.31 104 PHE A CA 1
ATOM 838 C C . PHE A 1 104 ? 1.045 -5.785 0.116 1.00 87.31 104 PHE A C 1
ATOM 840 O O . PHE A 1 104 ? 1.480 -6.752 -0.506 1.00 87.31 104 PHE A O 1
ATOM 847 N N . VAL A 1 105 ? 1.016 -4.554 -0.407 1.00 85.06 105 VAL A N 1
ATOM 848 C CA . VAL A 1 105 ? 1.457 -4.231 -1.777 1.00 85.06 105 VAL A CA 1
ATOM 849 C C . VAL A 1 105 ? 2.934 -4.570 -1.987 1.00 85.06 105 VAL A C 1
ATOM 851 O O . VAL A 1 105 ? 3.291 -5.162 -3.001 1.00 85.06 105 VAL A O 1
ATOM 854 N N . PHE A 1 106 ? 3.792 -4.261 -1.012 1.00 83.00 106 PHE A N 1
ATOM 855 C CA . PHE A 1 106 ? 5.220 -4.586 -1.058 1.00 83.00 106 PHE A CA 1
ATOM 856 C C . PHE A 1 106 ? 5.536 -6.050 -0.714 1.00 83.00 106 PHE A C 1
ATOM 858 O O . PHE A 1 106 ? 6.710 -6.411 -0.666 1.00 83.00 106 PHE A O 1
ATOM 865 N N . GLN A 1 107 ? 4.520 -6.887 -0.474 1.00 85.75 107 GLN A N 1
ATOM 866 C CA . GLN A 1 107 ? 4.656 -8.319 -0.188 1.00 85.75 107 GLN A CA 1
ATOM 867 C C . GLN A 1 107 ? 5.631 -8.634 0.960 1.00 85.75 107 GLN A C 1
ATOM 869 O O . GLN A 1 107 ? 6.341 -9.639 0.933 1.00 85.75 107 GLN A O 1
ATOM 874 N N . MET A 1 108 ? 5.672 -7.784 1.989 1.00 85.12 108 MET A N 1
ATOM 875 C CA . MET A 1 108 ? 6.565 -7.997 3.130 1.00 85.12 108 MET A CA 1
ATOM 876 C C . MET A 1 108 ? 6.069 -9.190 3.956 1.00 85.12 108 MET A C 1
ATOM 878 O O . MET A 1 108 ? 4.977 -9.157 4.524 1.00 85.12 108 MET A O 1
ATOM 882 N N . ALA A 1 109 ? 6.875 -10.249 4.042 1.00 79.25 109 ALA A N 1
ATOM 883 C CA . ALA A 1 109 ? 6.440 -11.551 4.545 1.00 79.25 109 ALA A CA 1
ATOM 884 C C . ALA A 1 109 ? 6.398 -11.631 6.079 1.00 79.25 109 ALA A C 1
ATOM 886 O O . ALA A 1 109 ? 5.800 -12.547 6.647 1.00 79.25 109 ALA A O 1
ATOM 887 N N . SER A 1 110 ? 7.039 -10.692 6.786 1.00 86.06 110 SER A N 1
ATOM 888 C CA . SER A 1 110 ? 7.037 -10.672 8.251 1.00 86.06 110 SER A CA 1
ATOM 889 C C . SER A 1 110 ? 7.078 -9.268 8.849 1.00 86.06 110 SER A C 1
ATOM 891 O O . SER A 1 110 ? 7.622 -8.333 8.268 1.00 86.06 110 SER A O 1
ATOM 893 N N . ARG A 1 111 ? 6.610 -9.138 10.099 1.00 86.94 111 ARG A N 1
ATOM 894 C CA . ARG A 1 111 ? 6.732 -7.894 10.887 1.00 86.94 111 ARG A CA 1
ATOM 895 C C . ARG A 1 111 ? 8.186 -7.437 11.055 1.00 86.94 111 ARG A C 1
ATOM 897 O O . ARG A 1 111 ? 8.464 -6.244 11.094 1.00 86.94 111 ARG A O 1
ATOM 904 N N . ARG A 1 112 ? 9.131 -8.375 11.167 1.00 87.62 112 ARG A N 1
ATOM 905 C CA . ARG A 1 112 ? 10.558 -8.047 11.329 1.00 87.62 112 ARG A CA 1
ATOM 906 C C . ARG A 1 112 ? 11.145 -7.486 10.041 1.00 87.62 112 ARG A C 1
ATOM 908 O O . ARG A 1 112 ? 11.822 -6.464 10.077 1.00 87.62 112 ARG A O 1
ATOM 915 N N . GLU A 1 113 ? 10.851 -8.141 8.924 1.00 88.25 113 GLU A N 1
ATOM 916 C CA . GLU A 1 113 ? 11.226 -7.667 7.594 1.00 88.25 113 GLU A CA 1
ATOM 917 C C . GLU A 1 113 ? 10.621 -6.295 7.318 1.00 88.25 113 GLU A C 1
ATOM 919 O O . GLU A 1 113 ? 11.339 -5.381 6.930 1.00 88.25 113 GLU A O 1
ATOM 924 N N . ALA A 1 114 ? 9.337 -6.122 7.619 1.00 86.69 114 ALA A N 1
ATOM 925 C CA . ALA A 1 114 ? 8.651 -4.864 7.418 1.00 86.69 114 ALA A CA 1
ATOM 926 C C . ALA A 1 114 ? 9.262 -3.717 8.233 1.00 86.69 114 ALA A C 1
ATOM 928 O O . ALA A 1 114 ? 9.528 -2.649 7.690 1.00 86.69 114 ALA A O 1
ATOM 929 N N . ASN A 1 115 ? 9.571 -3.940 9.514 1.00 87.12 115 ASN A N 1
ATOM 930 C CA . ASN A 1 115 ? 10.311 -2.957 10.303 1.00 87.12 115 ASN A CA 1
ATOM 931 C C . ASN A 1 115 ? 11.669 -2.634 9.663 1.00 87.12 115 ASN A C 1
ATOM 933 O O . ASN A 1 115 ? 12.000 -1.463 9.510 1.00 87.12 115 ASN A O 1
ATOM 937 N N . ARG A 1 116 ? 12.449 -3.643 9.263 1.00 87.56 116 ARG A N 1
ATOM 938 C CA . ARG A 1 116 ? 13.773 -3.434 8.660 1.00 87.56 116 ARG A CA 1
ATOM 939 C C . ARG A 1 116 ? 13.701 -2.641 7.353 1.00 87.56 116 ARG A C 1
ATOM 941 O O . ARG A 1 116 ? 14.459 -1.695 7.198 1.00 87.56 116 ARG A O 1
ATOM 948 N N . GLN A 1 117 ? 12.808 -3.018 6.442 1.00 87.75 117 GLN A N 1
ATOM 949 C CA . GLN A 1 117 ? 12.687 -2.406 5.116 1.00 87.75 117 GLN A CA 1
ATOM 950 C C . GLN A 1 117 ? 12.112 -0.991 5.190 1.00 87.75 117 GLN A C 1
ATOM 952 O O . GLN A 1 117 ? 12.660 -0.060 4.607 1.00 87.75 117 GLN A O 1
ATOM 957 N N . VAL A 1 118 ? 11.031 -0.799 5.948 1.00 83.19 118 VAL A N 1
ATOM 958 C CA . VAL A 1 118 ? 10.335 0.494 5.988 1.00 83.19 118 VAL A CA 1
ATOM 959 C C . VAL A 1 118 ? 11.142 1.541 6.761 1.00 83.19 118 VAL A C 1
ATOM 961 O O . VAL A 1 118 ? 10.992 2.736 6.525 1.00 83.19 118 VAL A O 1
ATOM 964 N N . THR A 1 119 ? 12.024 1.124 7.673 1.00 85.19 119 THR A N 1
ATOM 965 C CA . THR A 1 119 ? 12.921 2.044 8.393 1.00 85.19 119 THR A CA 1
ATOM 966 C C . THR A 1 119 ? 14.162 2.455 7.604 1.00 85.19 119 THR A C 1
ATOM 968 O O . THR A 1 119 ? 14.904 3.315 8.076 1.00 85.19 119 THR A O 1
ATOM 971 N N . LEU A 1 120 ? 14.385 1.905 6.403 1.00 88.56 120 LEU A N 1
ATOM 972 C CA . LEU A 1 120 ? 15.499 2.329 5.559 1.00 88.56 120 LEU A CA 1
ATOM 973 C C . LEU A 1 120 ? 15.365 3.824 5.218 1.00 88.56 120 LEU A C 1
ATOM 975 O O . LEU A 1 120 ? 14.301 4.232 4.746 1.00 88.56 120 LEU A O 1
ATOM 979 N N . PRO A 1 121 ? 16.425 4.641 5.385 1.00 88.06 121 PRO A N 1
ATOM 980 C CA . PRO A 1 121 ? 16.338 6.090 5.191 1.00 88.06 121 PRO A CA 1
ATOM 981 C C . PRO A 1 121 ? 15.802 6.490 3.814 1.00 88.06 121 PRO A C 1
ATOM 983 O O . PRO A 1 121 ? 14.893 7.311 3.720 1.00 88.06 121 PRO A O 1
ATOM 986 N N . GLN A 1 122 ? 16.294 5.849 2.748 1.00 86.88 122 GLN A N 1
ATOM 987 C CA . GLN A 1 122 ? 15.834 6.114 1.383 1.00 86.88 122 GLN A CA 1
ATOM 988 C C . GLN A 1 122 ? 14.356 5.754 1.191 1.00 86.88 122 GLN A C 1
ATOM 990 O O . GLN A 1 122 ? 13.616 6.473 0.524 1.00 86.88 122 GLN A O 1
ATOM 995 N N . PHE A 1 123 ? 13.916 4.645 1.786 1.00 85.88 123 PHE A N 1
ATOM 996 C CA . PHE A 1 123 ? 12.530 4.204 1.693 1.00 85.88 123 PHE A CA 1
ATOM 997 C C . PHE A 1 123 ? 11.597 5.162 2.439 1.00 85.88 123 PHE A C 1
ATOM 999 O O . PHE A 1 123 ? 10.551 5.534 1.913 1.00 85.88 123 PHE A O 1
ATOM 1006 N N . GLN A 1 124 ? 11.995 5.618 3.630 1.00 85.94 124 GLN A N 1
ATOM 1007 C CA . GLN A 1 124 ? 11.245 6.616 4.395 1.00 85.94 124 GLN A CA 1
ATOM 1008 C C . GLN A 1 124 ? 11.145 7.951 3.665 1.00 85.94 124 GLN A C 1
ATOM 1010 O O . GLN A 1 124 ? 10.072 8.552 3.638 1.00 85.94 124 GLN A O 1
ATOM 1015 N N . GLU A 1 125 ? 12.246 8.409 3.074 1.00 87.75 125 GLU A N 1
ATOM 1016 C CA . GLU A 1 125 ? 12.277 9.645 2.300 1.00 87.75 125 GLU A CA 1
ATOM 1017 C C . GLU A 1 125 ? 11.330 9.557 1.098 1.00 87.75 125 GLU A C 1
ATOM 1019 O O . GLU A 1 125 ? 10.480 10.428 0.908 1.00 87.75 125 GLU A O 1
ATOM 1024 N N . ASN A 1 126 ? 11.384 8.453 0.350 1.00 86.81 126 ASN A N 1
ATOM 1025 C CA . ASN A 1 126 ? 10.467 8.211 -0.760 1.00 86.81 126 ASN A CA 1
ATOM 1026 C C . ASN A 1 126 ? 9.011 8.161 -0.276 1.00 86.81 126 ASN A C 1
ATOM 1028 O O . ASN A 1 126 ? 8.163 8.860 -0.823 1.00 86.81 126 ASN A O 1
ATOM 1032 N N . LEU A 1 127 ? 8.710 7.412 0.789 1.00 83.06 127 LEU A N 1
ATOM 1033 C CA . LEU A 1 127 ? 7.357 7.341 1.346 1.00 83.06 127 LEU A CA 1
ATOM 1034 C C . LEU A 1 127 ? 6.813 8.711 1.752 1.00 83.06 127 LEU A C 1
ATOM 1036 O O . LEU A 1 127 ? 5.643 8.981 1.502 1.00 83.06 127 LEU A O 1
ATOM 1040 N N . ARG A 1 128 ? 7.635 9.581 2.345 1.00 84.19 128 ARG A N 1
ATOM 1041 C CA . ARG A 1 128 ? 7.221 10.943 2.713 1.00 84.19 128 ARG A CA 1
ATOM 1042 C C . ARG A 1 128 ? 6.926 11.812 1.496 1.00 84.19 128 ARG A C 1
ATOM 1044 O O . ARG A 1 128 ? 5.997 12.610 1.545 1.00 84.19 128 ARG A O 1
ATOM 1051 N N . ARG A 1 129 ? 7.682 11.649 0.407 1.00 84.31 129 ARG A N 1
ATOM 1052 C CA . ARG A 1 129 ? 7.426 12.357 -0.860 1.00 84.31 129 ARG A CA 1
ATOM 1053 C C . ARG A 1 129 ? 6.120 11.904 -1.509 1.00 84.31 129 ARG A C 1
ATOM 1055 O O . ARG A 1 129 ? 5.369 12.730 -2.019 1.00 84.31 129 ARG A O 1
ATOM 1062 N N . LEU A 1 130 ? 5.838 10.603 -1.462 1.00 80.81 130 LEU A N 1
ATOM 1063 C CA . LEU A 1 130 ? 4.618 10.022 -2.026 1.00 80.81 130 LEU A CA 1
ATOM 1064 C C . LEU A 1 130 ? 3.382 10.326 -1.170 1.00 80.81 130 LEU A C 1
ATOM 1066 O O . LEU A 1 130 ? 2.330 10.689 -1.695 1.00 80.81 130 LEU A O 1
ATOM 1070 N N . PHE A 1 131 ? 3.532 10.211 0.149 1.00 77.38 131 PHE A N 1
ATOM 1071 C CA . PHE A 1 131 ? 2.467 10.310 1.141 1.00 77.38 131 PHE A CA 1
ATOM 1072 C C . PHE A 1 131 ? 2.893 11.245 2.283 1.00 77.38 131 PHE A C 1
ATOM 1074 O O . PHE A 1 131 ? 3.255 10.781 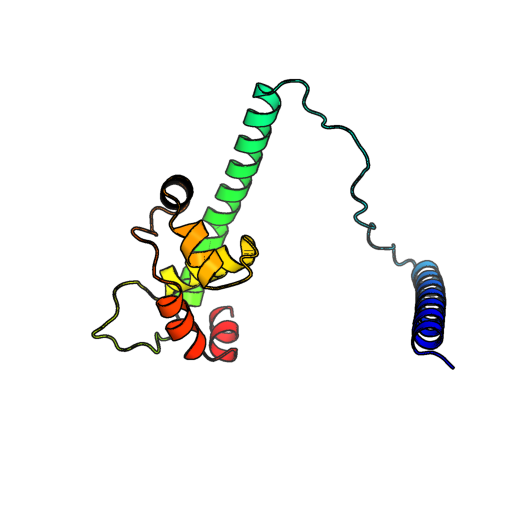3.368 1.00 77.38 131 PHE A O 1
ATOM 1081 N N . PRO A 1 132 ? 2.825 12.573 2.087 1.00 76.62 132 PRO A N 1
ATOM 1082 C CA . PRO A 1 132 ? 3.268 13.548 3.091 1.00 76.62 132 PRO A CA 1
ATOM 1083 C C . PRO A 1 132 ? 2.481 13.478 4.413 1.00 76.62 132 PRO A C 1
ATOM 1085 O O . PRO A 1 132 ? 2.946 13.939 5.455 1.00 76.62 132 PRO A O 1
ATOM 1088 N N . GLU A 1 133 ? 1.303 12.852 4.404 1.00 71.19 133 GLU A N 1
ATOM 1089 C CA . GLU A 1 133 ? 0.505 12.558 5.598 1.00 71.19 133 GLU A CA 1
ATOM 1090 C C . GLU A 1 133 ? 1.211 11.583 6.565 1.00 71.19 133 GLU A C 1
ATOM 1092 O O . GLU A 1 133 ? 0.983 11.625 7.780 1.00 71.19 133 GLU A O 1
ATOM 1097 N N . LEU A 1 134 ? 2.119 10.743 6.053 1.00 73.69 134 LEU A N 1
ATOM 1098 C CA . LEU A 1 134 ? 2.943 9.808 6.819 1.00 73.69 134 LEU A CA 1
ATOM 1099 C C . LEU A 1 134 ? 4.155 10.525 7.440 1.00 73.69 134 LEU A C 1
ATOM 1101 O O . LEU A 1 134 ? 5.305 10.302 7.063 1.00 73.69 134 LEU A O 1
ATOM 1105 N N . LYS A 1 135 ? 3.914 11.380 8.443 1.00 70.06 135 LYS A N 1
ATOM 1106 C CA . LYS A 1 135 ? 4.985 12.117 9.155 1.00 70.06 135 LYS A CA 1
ATOM 1107 C C . LYS A 1 135 ? 6.048 11.186 9.758 1.00 70.06 135 LYS A C 1
ATOM 1109 O O . LYS A 1 135 ? 7.249 11.479 9.740 1.00 70.06 135 LYS A O 1
ATOM 1114 N N . SER A 1 136 ? 5.608 10.052 10.291 1.00 78.06 136 SER A N 1
ATOM 1115 C CA . SER A 1 136 ? 6.468 9.031 10.882 1.00 78.06 136 SER A CA 1
ATOM 1116 C C . SER A 1 136 ? 5.892 7.636 10.671 1.00 78.06 136 SER A C 1
ATOM 1118 O O . SER A 1 136 ? 4.676 7.433 10.678 1.00 78.06 136 SER A O 1
ATOM 1120 N N . VAL A 1 137 ? 6.790 6.669 10.493 1.00 79.31 137 VAL A N 1
ATOM 1121 C CA . VAL A 1 137 ? 6.448 5.254 10.346 1.00 79.31 137 VAL A CA 1
ATOM 1122 C C . VAL A 1 137 ? 6.185 4.667 11.728 1.00 79.31 137 VAL A C 1
ATOM 1124 O O . VAL A 1 137 ? 7.020 4.775 12.626 1.00 79.31 137 VAL A O 1
ATOM 1127 N N . ALA A 1 138 ? 5.029 4.033 11.902 1.00 82.44 138 ALA A N 1
ATOM 1128 C CA . ALA A 1 138 ? 4.722 3.328 13.136 1.00 82.44 138 ALA A CA 1
ATOM 1129 C C . ALA A 1 138 ? 5.449 1.978 13.203 1.00 82.44 138 ALA A C 1
ATOM 1131 O O . ALA A 1 138 ? 5.616 1.286 12.198 1.00 82.44 138 ALA A O 1
ATOM 1132 N N . HIS A 1 139 ? 5.815 1.561 14.417 1.00 85.12 139 HIS A N 1
ATOM 1133 C CA . HIS A 1 139 ? 6.316 0.207 14.643 1.00 85.12 139 HIS A CA 1
ATOM 1134 C C . HIS A 1 139 ? 5.255 -0.830 14.248 1.00 85.12 139 HIS A C 1
ATOM 1136 O O . HIS A 1 139 ? 4.074 -0.647 14.558 1.00 85.12 139 HIS A O 1
ATOM 1142 N N . GLN A 1 140 ? 5.674 -1.946 13.648 1.00 85.44 140 GLN A N 1
ATOM 1143 C CA . GLN A 1 140 ? 4.776 -3.013 13.181 1.00 85.44 140 GLN A CA 1
ATOM 1144 C C . GLN A 1 140 ? 3.832 -3.562 14.255 1.00 85.44 140 GLN A C 1
ATOM 1146 O O . GLN A 1 140 ? 2.671 -3.851 13.982 1.00 85.44 140 GLN A O 1
ATOM 1151 N N . ASP A 1 141 ? 4.275 -3.633 15.508 1.00 88.81 141 ASP A N 1
ATOM 1152 C CA . ASP A 1 141 ? 3.399 -4.071 16.604 1.00 88.81 141 ASP A CA 1
ATOM 1153 C C . ASP A 1 141 ? 2.242 -3.103 16.880 1.00 88.81 141 ASP A C 1
ATOM 1155 O O . ASP A 1 141 ? 1.195 -3.518 17.370 1.00 88.81 141 ASP A O 1
ATOM 1159 N N . THR A 1 142 ? 2.395 -1.820 16.542 1.00 90.31 142 THR A N 1
ATOM 1160 C CA . THR A 1 142 ? 1.305 -0.837 16.644 1.00 90.31 142 THR A CA 1
ATOM 1161 C C . THR A 1 142 ? 0.213 -1.134 15.624 1.00 90.31 142 THR A C 1
ATOM 1163 O O . THR A 1 142 ? -0.965 -1.054 15.963 1.00 90.31 142 THR A O 1
ATOM 1166 N N . LEU A 1 143 ? 0.605 -1.509 14.403 1.00 90.19 143 LEU A N 1
ATOM 1167 C CA . LEU A 1 143 ? -0.319 -1.955 13.366 1.00 90.19 143 LEU A CA 1
ATOM 1168 C C . LEU A 1 143 ? -0.995 -3.268 13.773 1.00 90.19 143 LEU A C 1
ATOM 1170 O O . LEU A 1 143 ? -2.213 -3.369 13.710 1.00 90.19 143 LEU A O 1
ATOM 1174 N N . ASN A 1 144 ? -0.224 -4.237 14.271 1.00 91.06 144 ASN A N 1
ATOM 1175 C CA . ASN A 1 144 ? -0.766 -5.522 14.706 1.00 91.06 144 ASN A CA 1
ATOM 1176 C C . ASN A 1 144 ? -1.822 -5.365 15.809 1.00 91.06 144 ASN A C 1
ATOM 1178 O O . ASN A 1 144 ? -2.853 -6.016 15.758 1.00 91.06 144 ASN A O 1
ATOM 1182 N N . ARG A 1 145 ? -1.592 -4.486 16.794 1.00 92.00 145 ARG A N 1
ATOM 1183 C CA . ARG A 1 145 ? -2.582 -4.202 17.849 1.00 92.00 145 ARG A CA 1
ATOM 1184 C C . ARG A 1 145 ? -3.858 -3.559 17.315 1.00 92.00 145 ARG A C 1
ATOM 1186 O O . ARG A 1 145 ? -4.912 -3.800 17.882 1.00 92.00 145 ARG A O 1
ATOM 1193 N N . LEU A 1 146 ? -3.750 -2.720 16.282 1.00 92.75 146 LEU A N 1
ATOM 1194 C CA . LEU A 1 146 ? -4.918 -2.135 15.629 1.00 92.75 146 LEU A CA 1
ATOM 1195 C C . LEU A 1 146 ? -5.713 -3.231 14.912 1.00 92.75 146 LEU A C 1
ATOM 1197 O O . LEU A 1 146 ? -6.882 -3.419 15.210 1.00 92.75 146 LEU A O 1
ATOM 1201 N N . LEU A 1 147 ? -5.056 -3.976 14.018 1.00 91.19 147 LEU A N 1
ATOM 1202 C CA . LEU A 1 147 ? -5.703 -5.004 13.198 1.00 91.19 147 LEU A CA 1
ATOM 1203 C C . LEU A 1 147 ? -6.281 -6.150 14.034 1.00 91.19 147 LEU A C 1
ATOM 1205 O O . LEU A 1 147 ? -7.335 -6.662 13.698 1.00 91.19 147 LEU A O 1
ATOM 1209 N N . ALA A 1 148 ? -5.626 -6.529 15.134 1.00 92.69 148 ALA A N 1
ATOM 1210 C CA . ALA A 1 148 ? -6.113 -7.584 16.024 1.00 92.69 148 ALA A CA 1
ATOM 1211 C C . ALA A 1 148 ? -7.399 -7.216 16.783 1.00 92.69 148 ALA A C 1
ATOM 1213 O O . ALA A 1 148 ? -8.006 -8.097 17.379 1.00 92.69 148 ALA A O 1
ATOM 1214 N N . GLY A 1 149 ? -7.766 -5.932 16.825 1.00 91.25 149 GLY A N 1
ATOM 1215 C CA . GLY A 1 149 ? -8.987 -5.460 17.475 1.00 91.25 149 GLY A CA 1
ATOM 1216 C C . GLY A 1 149 ? -10.056 -4.959 16.506 1.00 91.25 149 GLY A C 1
ATOM 1217 O O . GLY A 1 149 ? -11.052 -4.431 16.982 1.00 91.25 149 GLY A O 1
ATOM 1218 N N . ILE A 1 150 ? -9.822 -5.046 15.192 1.00 91.94 150 ILE A N 1
ATOM 1219 C CA . ILE A 1 150 ? -10.813 -4.712 14.164 1.00 91.94 150 ILE A CA 1
ATOM 1220 C C . ILE A 1 150 ? -11.448 -6.022 13.708 1.00 91.94 150 ILE A C 1
ATOM 1222 O O . ILE A 1 150 ? -10.739 -6.921 13.248 1.00 91.94 150 ILE A O 1
ATOM 1226 N N . GLU A 1 151 ? -12.769 -6.118 13.799 1.00 89.81 151 GLU A N 1
ATOM 1227 C CA . GLU A 1 151 ? -13.499 -7.254 13.247 1.00 89.81 151 GLU A CA 1
ATOM 1228 C C . GLU A 1 151 ? -13.567 -7.148 11.719 1.00 89.81 151 GLU A C 1
ATOM 1230 O O . GLU A 1 151 ? -13.706 -6.065 11.149 1.00 89.81 151 GLU A O 1
ATOM 1235 N N . VAL A 1 152 ? -13.489 -8.286 11.023 1.00 86.81 152 VAL A N 1
ATOM 1236 C CA . VAL A 1 152 ? -13.470 -8.308 9.545 1.00 86.81 152 VAL A CA 1
ATOM 1237 C C . VAL A 1 152 ? -14.721 -7.643 8.961 1.00 86.81 152 VAL A C 1
ATOM 1239 O O . VAL A 1 152 ? -14.626 -6.915 7.973 1.00 86.81 152 VAL A O 1
ATOM 1242 N N . ASN A 1 153 ? -15.868 -7.824 9.617 1.00 89.38 153 ASN A N 1
ATOM 1243 C CA . ASN A 1 153 ? -17.140 -7.233 9.205 1.00 89.38 153 ASN A CA 1
ATOM 1244 C C . ASN A 1 153 ? -17.111 -5.696 9.262 1.00 89.38 153 ASN A C 1
ATOM 1246 O O . ASN A 1 153 ? -17.683 -5.048 8.393 1.00 89.38 153 ASN A O 1
ATOM 1250 N N . GLU A 1 154 ? -16.383 -5.095 10.213 1.00 87.38 154 GLU A N 1
ATOM 1251 C CA . GLU A 1 154 ? -16.253 -3.632 10.299 1.00 87.38 154 GLU A CA 1
ATOM 1252 C C . GLU A 1 154 ? -15.501 -3.056 9.090 1.00 87.38 154 GLU A C 1
ATOM 1254 O O . GLU A 1 154 ? -15.750 -1.924 8.674 1.00 87.38 154 GLU A O 1
ATOM 1259 N N . ILE A 1 155 ? -14.581 -3.831 8.504 1.00 85.75 155 ILE A N 1
ATOM 1260 C CA . ILE A 1 155 ? -13.869 -3.434 7.284 1.00 85.75 155 ILE A CA 1
ATOM 1261 C C . ILE A 1 155 ? -14.824 -3.459 6.091 1.00 85.75 155 ILE A C 1
ATOM 1263 O O . ILE A 1 155 ? -14.819 -2.520 5.297 1.00 85.75 155 ILE A O 1
ATOM 1267 N N . GLU A 1 156 ? -15.642 -4.505 5.965 1.00 86.56 156 GLU A N 1
ATOM 1268 C CA . GLU A 1 156 ? -16.634 -4.617 4.892 1.00 86.56 156 GLU A CA 1
ATOM 1269 C C . GLU A 1 156 ? -17.671 -3.490 4.977 1.00 86.56 156 GLU A C 1
ATOM 1271 O O . GLU A 1 156 ? -17.853 -2.752 4.010 1.00 86.56 156 GLU A O 1
ATOM 1276 N N . GLU A 1 157 ? -18.257 -3.269 6.155 1.00 89.94 157 GLU A N 1
ATOM 1277 C CA . GLU A 1 157 ? -19.234 -2.201 6.400 1.00 89.94 157 GLU A CA 1
ATOM 1278 C C . GLU A 1 157 ? -18.672 -0.802 6.123 1.00 89.94 157 GLU A C 1
ATOM 1280 O O . GLU A 1 157 ? -19.377 0.076 5.623 1.00 89.94 157 GLU A O 1
ATOM 1285 N N . ALA A 1 158 ? -17.390 -0.569 6.413 1.00 87.38 158 ALA A N 1
ATOM 1286 C CA . ALA A 1 158 ? -16.755 0.715 6.140 1.00 87.38 158 ALA A CA 1
ATOM 1287 C C . ALA A 1 158 ? -16.640 1.016 4.635 1.00 87.38 158 ALA A C 1
ATOM 1289 O O . ALA A 1 158 ? -16.624 2.195 4.249 1.00 87.38 158 ALA A O 1
ATOM 1290 N N . LEU A 1 159 ? -16.531 -0.028 3.803 1.00 82.25 159 LEU A N 1
ATOM 1291 C CA . LEU A 1 159 ? -16.318 0.064 2.358 1.00 82.25 159 LEU A CA 1
ATOM 1292 C C . LEU A 1 159 ? -17.610 0.241 1.550 1.00 82.25 159 LEU A C 1
ATOM 1294 O O . LEU A 1 159 ? -17.510 0.739 0.419 1.00 82.25 159 LEU A O 1
ATOM 1298 N N . VAL A 1 160 ? -18.762 -0.103 2.135 1.00 75.06 160 VAL A N 1
ATOM 1299 C CA . VAL A 1 160 ? -20.121 0.177 1.632 1.00 75.06 160 VAL A CA 1
ATOM 1300 C C . VAL A 1 160 ? -20.475 1.662 1.812 1.00 75.06 160 VAL A C 1
ATOM 1302 O O . VAL A 1 160 ? -21.053 2.222 0.855 1.00 75.06 160 VAL A O 1
#

Secondary structure (DSSP, 8-state):
--HHHHHHHHHHHHHHHHHHHHHHHHHTTPPPPP------PPPS--SHHHHHHHHHHHHHHHHHHHHHHHHHHHHHHTTS---S-GGG--S-HHHHHHHHHHHHHTT--SHHHHHHHHTSHHHHHHHHHH-TT-SSPPPHHHHHHHHTTS-HHHHHHHH-

pLDDT: mean 85.6, std 7.36, range [57.62, 95.56]

Foldseek 3Di:
DDPVVVVVVVVVVVVVVVVVVVVVCVVVVHDDDDDPDDDPDDDPDDDPVSVVVVVVVVVVVVLVVCVVPLVVLLQLVLVFDFPDDPVPDPDRLSLLVVLVVVCVVVVQPDLVSSVVVCPDPVNVVVCCVSPVVCVDDDRSVVSVSRVVRTDPVSSVNSVD

Sequence (160 aa):
MSCRGRREERRQERRRAAKELRKRQAAEGLESPPTGTIGNGMSPWKTVEEEQQARQEAVEEQIQAYRSALPTLLKRLGKIRDPRNPKTIRHKSTVLLLYGILLFVFQMASRREANRQVTLPQFQENLRRLFPELKSVAHQDTLNRLLAGIEVNEIEEALV

Radius of gyration: 22.89 Å; chains: 1; bounding box: 41×60×54 Å